Protein AF-A0A183K7N5-F1 (afdb_monomer)

pLDDT: mean 81.78, std 14.04, range [32.12, 93.94]

InterPro domains:
  IPR006555 ATP-dependent helicase, C-terminal [PF13307] (60-145)
  IPR006555 ATP-dependent helicase, C-terminal [SM00491] (77-156)
  IPR027417 P-loop containing nucleoside triphosphate hydrolase [G3DSA:3.40.50.300] (34-148)
  IPR045028 Helicase superfamily 1/2, DinG/Rad3-like [PTHR11472] (3-145)

Secondary structure (DSSP, 8-state):
-HHHHTT---S----PPP--SS---------B-TTS-B----GGGTT-HHHHHHHHHHHHHHHHHS-SEEEEEES-HHHHHHHHHHHHHTTHHHHHHHHSEEEE--S-HHHHHHHHHHHHHHHHTTS-EEEEEETTSTHHHH----SEEEE---SS--

Structure (mmCIF, N/CA/C/O backbone):
data_AF-A0A183K7N5-F1
#
_entry.id   AF-A0A183K7N5-F1
#
loop_
_atom_site.group_PDB
_atom_site.id
_atom_site.type_symbol
_atom_site.label_atom_id
_atom_site.label_alt_id
_atom_site.label_comp_id
_atom_site.label_asym_id
_atom_site.label_entity_id
_atom_site.label_seq_id
_atom_site.pdbx_PDB_ins_code
_atom_site.Cartn_x
_atom_site.Cartn_y
_atom_site.Cartn_z
_atom_site.occupancy
_atom_site.B_iso_or_equiv
_atom_site.auth_seq_id
_atom_site.auth_comp_id
_atom_site.auth_asym_id
_atom_site.auth_atom_id
_atom_site.pdbx_PDB_model_num
ATOM 1 N N . MET A 1 1 ? 19.562 -3.476 -21.169 1.00 63.50 1 MET A N 1
ATOM 2 C CA . MET A 1 1 ? 19.877 -2.136 -20.623 1.00 63.50 1 MET A CA 1
ATOM 3 C C . MET A 1 1 ? 21.234 -2.138 -19.922 1.00 63.50 1 MET A C 1
ATOM 5 O O . MET A 1 1 ? 22.082 -1.359 -20.325 1.00 63.50 1 MET A O 1
ATOM 9 N N . TYR A 1 2 ? 21.490 -3.070 -18.995 1.00 83.38 2 TYR A N 1
ATOM 10 C CA . TYR A 1 2 ? 22.771 -3.186 -18.273 1.00 83.38 2 TYR A CA 1
ATOM 11 C C . TYR A 1 2 ? 24.047 -3.250 -19.135 1.00 83.38 2 TYR A C 1
ATOM 13 O O . TYR A 1 2 ? 24.970 -2.505 -18.822 1.00 83.38 2 TYR A O 1
ATOM 21 N N . PRO A 1 3 ? 24.102 -4.010 -20.251 1.00 87.12 3 PRO A N 1
ATOM 22 C CA . PRO A 1 3 ? 25.307 -4.068 -21.090 1.00 87.12 3 PRO A CA 1
ATOM 23 C C . PRO A 1 3 ? 25.730 -2.715 -21.675 1.00 87.12 3 PRO A C 1
ATOM 25 O O . PRO A 1 3 ? 26.912 -2.434 -21.802 1.00 87.12 3 PRO A O 1
ATOM 28 N N . ARG A 1 4 ? 24.755 -1.848 -21.990 1.00 87.00 4 ARG A N 1
ATOM 29 C CA . ARG A 1 4 ? 25.015 -0.501 -22.524 1.00 87.00 4 ARG A CA 1
ATOM 30 C C . ARG A 1 4 ? 25.414 0.507 -21.447 1.00 87.00 4 ARG A C 1
ATOM 32 O O . ARG A 1 4 ? 26.075 1.480 -21.766 1.00 87.00 4 ARG A O 1
ATOM 39 N N . ILE A 1 5 ? 24.959 0.313 -20.208 1.00 91.00 5 ILE A N 1
ATOM 40 C CA . ILE A 1 5 ? 25.258 1.225 -19.091 1.00 91.00 5 ILE A CA 1
ATOM 41 C C . ILE A 1 5 ? 26.659 0.953 -18.541 1.00 91.00 5 ILE A C 1
ATOM 43 O O . ILE A 1 5 ? 27.378 1.884 -18.205 1.00 91.00 5 ILE A O 1
ATOM 47 N N . LEU A 1 6 ? 27.026 -0.322 -18.440 1.00 92.69 6 LEU A N 1
ATOM 48 C CA . LEU A 1 6 ? 28.284 -0.777 -17.847 1.00 92.69 6 LEU A CA 1
ATOM 49 C C . LEU A 1 6 ? 29.374 -1.052 -18.896 1.00 92.69 6 LEU A C 1
ATOM 51 O O . LEU A 1 6 ? 30.397 -1.632 -18.556 1.00 92.69 6 LEU A O 1
ATOM 55 N N . ASP A 1 7 ? 29.120 -0.673 -20.151 1.00 92.19 7 ASP A N 1
ATOM 56 C CA . ASP A 1 7 ? 30.039 -0.795 -21.289 1.00 92.19 7 ASP A CA 1
ATOM 57 C C . ASP A 1 7 ? 30.700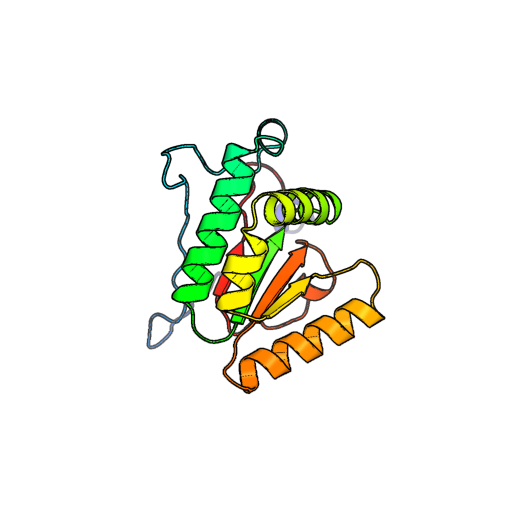 -2.180 -21.420 1.00 92.19 7 ASP A C 1
ATOM 59 O O . ASP A 1 7 ? 31.919 -2.326 -21.486 1.00 92.19 7 ASP A O 1
ATOM 63 N N . PHE A 1 8 ? 29.882 -3.238 -21.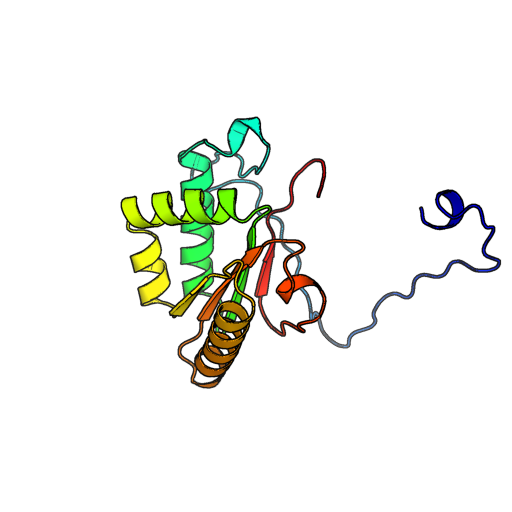420 1.00 93.31 8 PHE A N 1
ATOM 64 C CA . PHE A 1 8 ? 30.370 -4.605 -21.607 1.00 93.31 8 PHE A CA 1
ATOM 65 C C . PHE A 1 8 ? 29.477 -5.410 -22.549 1.00 93.31 8 PHE A C 1
ATOM 67 O O . PHE A 1 8 ? 28.272 -5.179 -22.665 1.00 93.31 8 PHE A O 1
ATOM 74 N N . HIS A 1 9 ? 30.068 -6.418 -23.191 1.00 90.12 9 HIS A N 1
ATOM 75 C CA . HIS A 1 9 ? 29.368 -7.328 -24.092 1.00 90.12 9 HIS A CA 1
ATOM 76 C C . HIS A 1 9 ? 29.188 -8.703 -23.432 1.00 90.12 9 HIS A C 1
ATOM 78 O O . HIS A 1 9 ? 30.146 -9.475 -23.366 1.00 90.12 9 HIS A O 1
ATOM 84 N N . PRO A 1 10 ? 27.988 -9.038 -22.917 1.00 90.25 10 PRO A N 1
ATOM 85 C CA . PRO A 1 10 ? 27.738 -10.364 -22.371 1.00 90.25 10 PRO A CA 1
ATOM 86 C C . PRO A 1 10 ? 27.779 -11.409 -23.485 1.00 90.25 10 PRO A C 1
ATOM 88 O O . PRO A 1 10 ? 27.195 -11.213 -24.548 1.00 90.25 10 PRO A O 1
ATOM 91 N N . VAL A 1 11 ? 28.403 -12.552 -23.201 1.00 91.62 11 VAL A N 1
ATOM 92 C CA . VAL A 1 11 ? 28.395 -13.708 -24.109 1.00 91.62 11 VAL A CA 1
ATOM 93 C C . VAL A 1 11 ? 26.986 -14.301 -24.204 1.00 91.62 11 VAL A C 1
ATOM 95 O O . VAL A 1 11 ? 26.500 -14.554 -25.299 1.00 91.62 11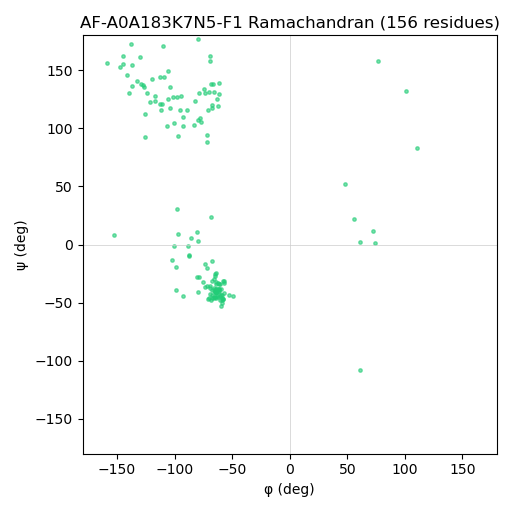 VAL A O 1
ATOM 98 N N . ASN A 1 12 ? 26.297 -14.436 -23.063 1.00 89.62 12 ASN A N 1
ATOM 99 C CA . ASN A 1 12 ? 24.922 -14.924 -22.982 1.00 89.62 12 ASN A CA 1
ATOM 100 C C . ASN A 1 12 ? 24.046 -13.936 -22.206 1.00 89.62 12 ASN A C 1
ATOM 102 O O . ASN A 1 12 ? 24.417 -13.462 -21.135 1.00 89.62 12 ASN A O 1
ATOM 106 N N . THR A 1 13 ? 22.849 -13.667 -22.721 1.00 88.81 13 THR A N 1
ATOM 107 C CA . THR A 1 13 ? 21.773 -12.983 -21.994 1.00 88.81 13 THR A CA 1
ATOM 108 C C . THR A 1 13 ? 20.549 -13.878 -22.060 1.00 88.81 13 THR A C 1
ATOM 110 O O . THR A 1 13 ? 20.008 -14.096 -23.141 1.00 88.81 13 THR A O 1
ATOM 113 N N . VAL A 1 14 ? 20.136 -14.428 -20.921 1.00 88.88 14 VAL A N 1
ATOM 114 C CA . VAL A 1 14 ? 19.048 -15.410 -20.853 1.00 88.88 14 VAL A CA 1
ATOM 115 C C . VAL A 1 14 ? 18.050 -14.963 -19.794 1.00 88.88 14 VAL A C 1
ATOM 117 O O . VAL A 1 14 ? 18.439 -14.494 -18.727 1.00 88.88 14 VAL A O 1
ATOM 120 N N . SER A 1 15 ? 16.763 -15.091 -20.098 1.00 86.88 15 SER A N 1
ATOM 121 C CA . SER A 1 15 ? 15.674 -14.919 -19.140 1.00 86.88 15 SER A CA 1
ATOM 122 C C . SER A 1 15 ? 14.956 -16.253 -19.018 1.00 86.88 15 SER A C 1
ATOM 124 O O . SER A 1 15 ? 14.592 -16.851 -20.030 1.00 86.88 15 SER A O 1
ATOM 126 N N . PHE A 1 16 ? 14.789 -16.732 -17.791 1.00 86.31 16 PHE A N 1
ATOM 127 C CA . PHE A 1 16 ? 14.066 -17.966 -17.523 1.00 86.31 16 PHE A CA 1
ATOM 128 C C . PHE A 1 16 ? 12.644 -17.626 -17.105 1.00 86.31 16 PHE A C 1
ATOM 130 O O . PHE A 1 16 ? 12.424 -16.834 -16.189 1.00 86.31 16 PHE A O 1
ATOM 137 N N . THR A 1 17 ? 11.669 -18.226 -17.780 1.00 81.81 17 THR A N 1
ATOM 138 C CA . THR A 1 17 ? 10.271 -18.097 -17.382 1.00 81.81 17 THR A CA 1
ATOM 139 C C . THR A 1 17 ? 10.028 -18.933 -16.133 1.00 81.81 17 THR A C 1
ATOM 141 O O . THR A 1 17 ? 10.382 -20.111 -16.071 1.00 81.81 17 THR A O 1
ATOM 144 N N . MET A 1 18 ? 9.412 -18.319 -15.128 1.00 77.81 18 MET A N 1
ATOM 145 C CA . MET A 1 18 ? 9.078 -19.006 -13.890 1.00 77.81 18 MET A CA 1
ATOM 146 C C . MET A 1 18 ? 7.995 -20.054 -14.172 1.00 77.81 18 MET A C 1
ATOM 148 O O . MET A 1 18 ? 6.900 -19.717 -14.617 1.00 77.81 18 MET A O 1
ATOM 152 N N . THR A 1 19 ? 8.311 -21.330 -13.946 1.00 79.56 19 THR A N 1
ATOM 153 C CA . THR A 1 19 ? 7.362 -22.434 -14.139 1.00 79.56 19 THR A CA 1
ATOM 154 C C . THR A 1 19 ? 6.814 -22.826 -12.776 1.00 79.56 19 THR A C 1
ATOM 156 O O . THR A 1 19 ? 7.514 -23.438 -11.974 1.00 79.56 19 THR A O 1
ATOM 159 N N . LEU A 1 20 ? 5.578 -22.429 -12.489 1.00 78.31 20 LEU A N 1
ATOM 160 C CA . LEU A 1 20 ? 4.891 -22.758 -11.2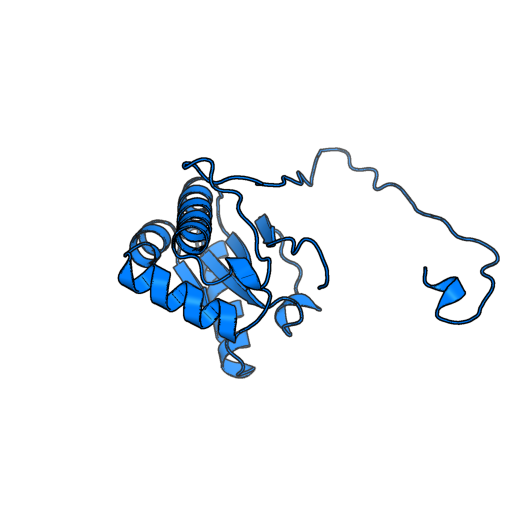43 1.00 78.31 20 LEU A CA 1
ATOM 161 C C . LEU A 1 20 ? 3.719 -23.685 -11.541 1.00 78.31 20 LEU A C 1
ATOM 163 O O . LEU A 1 20 ? 3.039 -23.537 -12.552 1.00 78.31 20 LEU A O 1
ATOM 167 N N . ALA A 1 21 ? 3.453 -24.623 -10.634 1.00 77.00 21 ALA A N 1
ATOM 168 C CA . ALA A 1 21 ? 2.333 -25.554 -10.770 1.00 77.00 21 ALA A CA 1
ATOM 169 C C . ALA A 1 21 ? 0.954 -24.867 -10.662 1.00 77.00 21 ALA A C 1
ATOM 171 O O . ALA A 1 21 ? -0.067 -25.477 -10.975 1.00 77.00 21 ALA A O 1
ATOM 172 N N . ARG A 1 22 ? 0.908 -23.618 -10.177 1.00 76.94 22 ARG A N 1
ATOM 173 C CA . ARG A 1 22 ? -0.300 -22.803 -9.988 1.00 76.94 22 ARG A CA 1
ATOM 174 C C . ARG A 1 22 ? 0.008 -21.331 -10.267 1.00 76.94 22 ARG A C 1
ATOM 176 O O . ARG A 1 22 ? 1.163 -20.913 -10.217 1.00 76.94 22 ARG A O 1
ATOM 183 N N . ASN A 1 23 ? -1.036 -20.538 -10.497 1.00 71.94 23 ASN A N 1
ATOM 184 C CA . ASN A 1 23 ? -0.922 -19.083 -10.579 1.00 71.94 23 ASN A CA 1
ATOM 185 C C . ASN A 1 23 ? -0.657 -18.510 -9.179 1.00 71.94 23 ASN A C 1
ATOM 187 O O . ASN A 1 23 ? -1.596 -18.279 -8.422 1.00 71.94 23 ASN A O 1
ATOM 191 N N . CYS A 1 24 ? 0.614 -18.305 -8.828 1.00 72.62 24 CYS A N 1
ATOM 192 C CA . CYS A 1 24 ? 0.997 -17.769 -7.515 1.00 72.62 24 CYS A CA 1
ATOM 193 C C . CYS A 1 24 ? 1.039 -16.233 -7.468 1.00 72.62 24 CYS A C 1
ATOM 195 O O . CYS A 1 24 ? 1.191 -15.668 -6.392 1.00 72.62 24 CYS A O 1
ATOM 197 N N . VAL A 1 25 ? 0.923 -15.554 -8.616 1.00 77.19 25 VAL A N 1
ATOM 198 C CA . VAL A 1 25 ? 0.959 -14.088 -8.708 1.00 77.19 25 VAL A CA 1
ATOM 199 C C . VAL A 1 25 ? -0.090 -13.619 -9.711 1.00 77.19 25 VAL A C 1
ATOM 201 O O . VAL A 1 25 ? -0.143 -14.123 -10.833 1.00 77.19 25 VAL A O 1
ATOM 204 N N . LEU A 1 26 ? -0.906 -12.639 -9.319 1.00 79.38 26 LEU A N 1
ATOM 205 C CA . LEU A 1 26 ? -1.908 -12.014 -10.181 1.00 79.38 26 LEU A CA 1
ATOM 206 C C . LEU A 1 26 ? -1.695 -10.493 -10.189 1.00 79.38 26 LEU A C 1
ATOM 208 O O . LEU A 1 26 ? -2.202 -9.796 -9.311 1.00 79.38 26 LEU A O 1
ATOM 212 N N . PRO A 1 27 ? -0.913 -9.960 -11.146 1.00 82.38 27 PRO A N 1
ATOM 213 C CA . PRO A 1 27 ? -0.726 -8.524 -11.264 1.00 82.38 27 PRO A CA 1
ATOM 214 C C . PRO A 1 27 ? -1.986 -7.874 -11.847 1.00 82.38 27 PRO A C 1
ATOM 216 O O . PRO A 1 27 ? -2.523 -8.326 -12.858 1.00 82.38 27 PRO A O 1
ATOM 219 N N . MET A 1 28 ? -2.431 -6.776 -11.240 1.00 83.69 28 MET A N 1
ATOM 220 C CA . MET A 1 28 ? -3.562 -5.979 -11.716 1.00 83.69 28 MET A CA 1
ATOM 221 C C . MET A 1 28 ? -3.191 -4.496 -11.711 1.00 83.69 28 MET A C 1
ATOM 223 O O . MET A 1 28 ? -2.519 -4.021 -10.799 1.00 83.69 28 MET A O 1
ATOM 227 N N . ILE A 1 29 ? -3.631 -3.761 -12.734 1.00 84.62 29 ILE A N 1
ATOM 228 C CA . ILE A 1 29 ? -3.438 -2.311 -12.833 1.00 84.62 29 ILE A CA 1
ATOM 229 C C . ILE A 1 29 ? -4.800 -1.635 -12.693 1.00 84.62 29 ILE A C 1
ATOM 231 O O . ILE A 1 29 ? -5.664 -1.799 -13.553 1.00 84.62 29 ILE A O 1
ATOM 235 N N . VAL A 1 30 ? -4.970 -0.846 -11.633 1.00 85.88 30 VAL A N 1
ATOM 236 C CA . VAL A 1 30 ? -6.158 -0.010 -11.421 1.00 85.88 30 VAL A CA 1
ATOM 237 C C . VAL A 1 30 ? -5.882 1.373 -12.005 1.00 85.88 30 VAL A C 1
ATOM 239 O O . VAL A 1 30 ? -5.036 2.106 -11.502 1.00 85.88 30 VAL A O 1
ATOM 242 N N . SER A 1 31 ? -6.548 1.710 -13.111 1.00 83.88 31 SER A N 1
ATOM 243 C CA . SER A 1 31 ? -6.295 2.949 -13.865 1.00 83.88 31 SER A CA 1
ATOM 244 C C . SER A 1 31 ? -7.278 4.081 -13.558 1.00 83.88 31 SER A C 1
ATOM 246 O O . SER A 1 31 ? -6.986 5.244 -13.843 1.00 83.88 31 SER A O 1
ATOM 248 N N . LYS A 1 32 ? -8.443 3.764 -12.988 1.00 86.75 32 LYS A N 1
ATOM 249 C CA . LYS A 1 32 ? -9.519 4.718 -12.701 1.00 86.75 32 LYS A CA 1
ATOM 250 C C . LYS A 1 32 ? -10.174 4.401 -11.364 1.00 86.75 32 LYS A C 1
ATOM 252 O O . LYS A 1 32 ? -10.303 3.230 -11.013 1.00 86.75 32 LYS A O 1
ATOM 257 N N . GLY A 1 33 ? -10.601 5.447 -10.664 1.00 84.56 33 GLY A N 1
ATOM 258 C CA . GLY A 1 33 ? -11.411 5.327 -9.456 1.00 84.56 33 GLY A CA 1
ATOM 259 C C . GLY A 1 33 ? -12.881 5.062 -9.779 1.00 84.56 33 GLY A C 1
ATOM 260 O O . GLY A 1 33 ? -13.293 5.086 -10.943 1.00 84.56 33 GLY A O 1
ATOM 261 N N . ASN A 1 34 ? -13.688 4.870 -8.735 1.00 84.94 34 ASN A N 1
ATOM 262 C CA . ASN A 1 34 ? -15.137 4.666 -8.872 1.00 84.94 34 ASN A CA 1
ATOM 263 C C . ASN A 1 34 ? -15.817 5.845 -9.588 1.00 84.94 34 ASN A C 1
ATOM 265 O O . ASN A 1 34 ? -16.740 5.646 -10.375 1.00 84.94 34 ASN A O 1
ATOM 269 N N . ASP A 1 35 ? -15.276 7.050 -9.410 1.00 86.62 35 ASP A N 1
ATOM 270 C CA . ASP A 1 35 ? -15.766 8.286 -10.026 1.00 86.62 35 ASP A CA 1
ATOM 271 C C . ASP A 1 35 ? -15.302 8.473 -11.485 1.00 86.62 35 ASP A C 1
ATOM 273 O O . ASP A 1 35 ? -15.403 9.565 -12.036 1.00 86.62 35 ASP A O 1
ATOM 277 N N . GLN A 1 36 ? -14.720 7.443 -12.115 1.00 85.94 36 GLN A N 1
ATOM 278 C CA . GLN A 1 36 ? -14.101 7.481 -13.454 1.00 85.94 36 GLN A CA 1
ATOM 279 C C . GLN A 1 36 ? -12.907 8.439 -13.608 1.00 85.94 36 GLN A C 1
ATOM 281 O O . GLN A 1 36 ? -12.313 8.513 -14.689 1.00 85.94 36 GLN A O 1
ATOM 286 N N . VAL A 1 37 ? -12.500 9.114 -12.531 1.00 87.00 37 VAL A N 1
ATOM 287 C CA . VAL A 1 37 ? -11.297 9.948 -12.485 1.00 87.00 37 VAL A CA 1
ATOM 288 C C . VAL A 1 37 ? -10.058 9.057 -12.659 1.00 87.00 37 VAL A C 1
ATOM 290 O O . VAL A 1 37 ? -9.949 8.023 -11.987 1.00 87.00 37 VAL A O 1
ATOM 293 N N . PRO A 1 38 ? -9.118 9.417 -13.555 1.00 84.75 38 PRO A N 1
ATOM 294 C CA . PRO A 1 38 ? -7.885 8.663 -13.731 1.00 84.75 38 PRO A CA 1
ATOM 295 C C . PRO A 1 38 ? -7.052 8.691 -12.446 1.00 84.75 38 PRO A C 1
ATOM 297 O O . PRO A 1 38 ? -6.711 9.756 -11.933 1.00 84.75 38 PRO A O 1
ATOM 300 N N . MET A 1 39 ? -6.693 7.514 -11.938 1.00 83.31 39 MET A N 1
ATOM 301 C CA . MET A 1 39 ? -5.826 7.393 -10.767 1.00 83.31 39 MET A CA 1
ATOM 302 C C . MET A 1 39 ? -4.377 7.497 -11.224 1.00 83.31 39 MET A C 1
ATOM 304 O O . MET A 1 39 ? -3.823 6.568 -11.808 1.00 83.31 39 MET A O 1
ATOM 308 N N . THR A 1 40 ? -3.772 8.661 -11.003 1.00 80.94 40 THR A N 1
ATOM 309 C CA . THR A 1 40 ? -2.419 8.957 -11.474 1.00 80.94 40 THR A CA 1
ATOM 310 C C . THR A 1 40 ? -1.606 9.658 -10.402 1.00 80.94 40 THR A C 1
ATOM 312 O O . THR A 1 40 ? -2.075 10.575 -9.744 1.00 80.94 40 THR A O 1
ATOM 315 N N . THR A 1 41 ? -0.354 9.246 -10.238 1.00 75.25 41 THR A N 1
ATOM 316 C CA . THR A 1 41 ? 0.631 9.923 -9.385 1.00 75.25 41 THR A CA 1
ATOM 317 C C . THR A 1 41 ? 1.543 10.844 -10.203 1.00 75.25 41 THR A C 1
ATOM 319 O O . THR A 1 41 ? 2.704 11.056 -9.850 1.00 75.25 41 THR A O 1
ATOM 322 N N . LYS A 1 42 ? 1.059 11.418 -11.312 1.00 77.94 42 LYS A N 1
ATOM 323 C CA . LYS A 1 42 ? 1.769 12.502 -12.018 1.00 77.94 42 LYS A CA 1
ATOM 324 C C . LYS A 1 42 ? 1.925 13.707 -11.097 1.00 77.94 42 LYS A C 1
ATOM 326 O O . LYS A 1 42 ? 0.985 14.037 -10.388 1.00 77.94 42 LYS A O 1
ATOM 331 N N . PHE A 1 43 ? 3.091 14.354 -11.117 1.00 73.19 43 PHE A N 1
ATOM 332 C CA . PHE A 1 43 ? 3.431 15.449 -10.196 1.00 73.19 43 PHE A CA 1
ATOM 333 C C . PHE A 1 43 ? 2.338 16.528 -10.111 1.00 73.19 43 PHE A C 1
ATOM 335 O O . PHE A 1 43 ? 1.928 16.894 -9.017 1.00 73.19 43 PHE A O 1
ATOM 342 N N . GLU A 1 44 ? 1.793 16.934 -11.258 1.00 75.81 44 GLU A N 1
ATOM 343 C CA . GLU A 1 44 ? 0.721 17.934 -11.371 1.00 75.81 44 GLU A CA 1
ATOM 344 C C . GLU A 1 44 ? -0.605 17.495 -10.729 1.00 75.81 44 GLU A C 1
ATOM 346 O O . GLU A 1 44 ? -1.348 18.318 -10.209 1.00 75.81 44 GLU A O 1
ATOM 351 N N . SER A 1 45 ? -0.904 16.195 -10.745 1.00 74.50 45 SER A N 1
ATOM 352 C CA . SER A 1 45 ? -2.173 15.630 -10.267 1.00 74.50 45 SER A CA 1
ATOM 353 C C . SER A 1 45 ? -2.075 15.024 -8.862 1.00 74.50 45 SER A C 1
ATOM 355 O O . SER A 1 45 ? -3.071 14.535 -8.340 1.00 74.50 45 SER A O 1
ATOM 357 N N . ARG A 1 46 ? -0.890 15.034 -8.232 1.00 74.94 46 ARG A N 1
ATOM 358 C CA . ARG A 1 46 ? -0.669 14.466 -6.885 1.00 74.94 46 ARG A CA 1
ATOM 359 C C . ARG A 1 46 ? -1.409 15.212 -5.787 1.00 74.94 46 ARG A C 1
ATOM 361 O O . ARG A 1 46 ? -1.736 14.608 -4.777 1.00 74.94 46 ARG A O 1
ATOM 368 N N . GLN A 1 47 ? -1.630 16.509 -5.970 1.00 77.94 47 GLN A N 1
ATOM 369 C CA . GLN A 1 47 ? -2.339 17.344 -5.001 1.00 77.94 47 GLN A CA 1
ATOM 370 C C . GLN A 1 47 ? -3.854 17.345 -5.228 1.00 77.94 47 GLN A C 1
ATOM 372 O O . GLN A 1 47 ? -4.585 17.979 -4.471 1.00 77.94 47 GLN A O 1
ATOM 377 N N . ASP A 1 48 ? -4.339 16.643 -6.257 1.00 85.56 48 ASP A N 1
ATOM 378 C CA . ASP A 1 48 ? -5.768 16.532 -6.498 1.00 85.56 48 ASP A CA 1
ATOM 379 C C . ASP A 1 48 ? -6.409 15.644 -5.423 1.00 85.56 48 ASP A C 1
ATOM 381 O O . ASP A 1 48 ? -6.154 14.438 -5.322 1.00 85.56 48 ASP A O 1
ATOM 385 N N . VAL A 1 49 ? -7.281 16.260 -4.627 1.00 86.44 49 VAL A N 1
ATOM 386 C CA . VAL A 1 49 ? -8.020 15.611 -3.542 1.00 86.44 49 VAL A CA 1
ATOM 387 C C . VAL A 1 49 ? -8.841 14.430 -4.065 1.00 86.44 49 VAL A C 1
ATOM 389 O O . VAL A 1 49 ? -8.958 13.416 -3.375 1.00 86.44 49 VAL A O 1
ATOM 392 N N . ALA A 1 50 ? -9.360 14.503 -5.297 1.00 87.56 50 ALA A N 1
ATOM 393 C CA . ALA A 1 50 ? -10.118 13.406 -5.895 1.00 87.56 50 ALA A CA 1
ATOM 394 C C . ALA A 1 50 ? -9.248 12.154 -6.089 1.00 87.56 50 ALA A C 1
ATOM 396 O O . ALA A 1 50 ? -9.689 11.033 -5.825 1.00 87.56 50 ALA A O 1
ATOM 397 N N . VAL A 1 51 ? -7.994 12.332 -6.507 1.00 87.12 51 VAL A N 1
ATOM 398 C CA . VAL A 1 51 ? -7.041 11.234 -6.708 1.00 87.12 51 VAL A CA 1
ATOM 399 C C . VAL A 1 51 ? -6.624 10.629 -5.367 1.00 87.12 51 VAL A C 1
ATOM 401 O O . VAL A 1 51 ? -6.664 9.406 -5.211 1.00 87.12 51 VAL A O 1
ATOM 404 N N . ILE A 1 52 ? -6.292 11.470 -4.382 1.00 88.94 52 ILE A N 1
ATOM 405 C CA . ILE A 1 52 ? -5.929 11.041 -3.022 1.00 88.94 52 ILE A CA 1
ATOM 406 C C . ILE A 1 52 ? -7.066 10.228 -2.393 1.00 88.94 52 ILE A C 1
ATOM 408 O O . ILE A 1 52 ? -6.838 9.133 -1.869 1.00 88.94 52 ILE A O 1
ATOM 412 N N . ARG A 1 53 ? -8.304 10.717 -2.502 1.00 90.12 53 ARG A N 1
ATOM 413 C CA . ARG A 1 53 ? -9.502 10.026 -2.013 1.00 90.12 53 ARG A CA 1
ATOM 414 C C . ARG A 1 53 ? -9.699 8.670 -2.690 1.00 90.12 53 ARG A C 1
ATOM 416 O O . ARG A 1 53 ? -9.965 7.682 -2.010 1.00 90.12 53 ARG A O 1
ATOM 423 N N . ASN A 1 54 ? -9.528 8.597 -4.011 1.00 90.44 54 ASN A N 1
ATOM 424 C CA . ASN A 1 54 ? -9.661 7.342 -4.755 1.00 90.44 54 ASN A CA 1
ATOM 425 C C . ASN A 1 54 ? -8.644 6.282 -4.304 1.00 90.44 54 ASN A C 1
ATOM 427 O O . ASN A 1 54 ? -9.007 5.112 -4.187 1.00 90.44 54 ASN A O 1
ATOM 431 N N . TYR A 1 55 ? -7.401 6.667 -3.989 1.00 89.81 55 TYR A N 1
ATOM 432 C CA . TYR A 1 55 ? -6.426 5.736 -3.403 1.00 89.81 55 TYR A CA 1
ATOM 433 C C . TYR A 1 55 ? -6.857 5.240 -2.020 1.00 89.81 55 TYR A C 1
ATOM 435 O O . TYR A 1 55 ? -6.730 4.050 -1.734 1.00 89.81 55 TYR A O 1
ATOM 443 N N . GLY A 1 56 ? -7.406 6.128 -1.191 1.00 90.94 56 GLY A N 1
ATOM 444 C CA . GLY A 1 56 ? -7.919 5.772 0.130 1.00 90.94 56 GLY A CA 1
ATOM 445 C C . GLY A 1 56 ? -9.079 4.779 0.056 1.00 90.94 56 GLY A C 1
ATOM 446 O O . GLY A 1 56 ? -9.072 3.763 0.748 1.00 90.94 56 GLY A O 1
ATOM 447 N N . HIS A 1 57 ? -10.040 5.013 -0.843 1.00 91.00 57 HIS A N 1
ATOM 448 C CA . HIS A 1 57 ? -11.149 4.085 -1.071 1.00 91.00 57 HIS A CA 1
ATOM 449 C C . HIS A 1 57 ? -10.691 2.740 -1.628 1.00 91.00 57 HIS A C 1
ATOM 451 O O . HIS A 1 57 ? -11.177 1.708 -1.168 1.00 91.00 57 HIS A O 1
ATOM 457 N N . LEU A 1 58 ? -9.740 2.731 -2.566 1.00 90.75 58 LEU A N 1
ATOM 458 C CA . LEU A 1 58 ? -9.155 1.491 -3.071 1.00 90.75 58 LEU A CA 1
ATOM 459 C C . LEU A 1 58 ? -8.534 0.678 -1.927 1.00 90.75 58 LEU A C 1
ATOM 461 O O . LEU A 1 58 ? -8.799 -0.515 -1.803 1.00 90.75 58 LEU A O 1
ATOM 465 N N . LEU A 1 59 ? -7.752 1.324 -1.060 1.00 91.62 59 LEU A N 1
ATOM 466 C CA . LEU A 1 59 ? -7.118 0.659 0.076 1.00 91.62 59 LEU A CA 1
ATOM 467 C C . LEU A 1 59 ? -8.143 0.153 1.103 1.00 91.62 59 LEU A C 1
ATOM 469 O O . LEU A 1 59 ? -7.996 -0.955 1.613 1.00 91.62 59 LEU A O 1
ATOM 473 N N . ALA A 1 60 ? -9.202 0.919 1.372 1.00 92.12 60 ALA A N 1
ATOM 474 C CA . ALA A 1 60 ? -10.291 0.509 2.259 1.00 92.12 60 ALA A CA 1
ATOM 475 C C . ALA A 1 60 ? -11.093 -0.684 1.707 1.00 92.12 60 ALA A C 1
ATOM 477 O O . ALA A 1 60 ? -11.486 -1.573 2.459 1.00 92.12 60 ALA A O 1
ATOM 478 N N . GLN A 1 61 ? -11.314 -0.743 0.392 1.00 91.19 61 GLN A N 1
ATOM 479 C CA . GLN A 1 61 ? -11.959 -1.891 -0.249 1.00 91.19 61 GLN A CA 1
ATOM 480 C C . GLN A 1 61 ? -11.055 -3.125 -0.227 1.00 91.19 61 GLN A C 1
ATOM 482 O O . GLN A 1 61 ? -11.510 -4.221 0.097 1.00 91.19 61 GLN A O 1
ATOM 487 N N . LEU A 1 62 ? -9.762 -2.952 -0.514 1.00 90.56 62 LEU A N 1
ATOM 488 C CA . LEU A 1 62 ? -8.793 -4.044 -0.446 1.00 90.56 62 LEU A CA 1
ATOM 489 C C . LEU A 1 62 ? -8.641 -4.580 0.978 1.00 90.56 62 LEU A C 1
ATOM 491 O O . LEU A 1 62 ? -8.564 -5.793 1.150 1.00 90.56 62 LEU A O 1
ATOM 495 N N . SER A 1 63 ? -8.669 -3.721 2.001 1.00 90.81 63 SER A N 1
ATOM 496 C CA . SER A 1 63 ? -8.577 -4.157 3.401 1.00 90.81 63 SER A CA 1
ATOM 497 C C . SER A 1 63 ? -9.759 -5.016 3.853 1.00 90.81 63 SER A C 1
ATOM 499 O O . SER A 1 63 ? -9.589 -5.824 4.761 1.00 90.81 63 SER A O 1
ATOM 501 N N . ALA A 1 64 ? -10.925 -4.897 3.211 1.00 90.62 64 ALA A N 1
ATOM 502 C CA . ALA A 1 64 ? -12.078 -5.755 3.478 1.00 90.62 64 ALA A CA 1
ATOM 503 C C . ALA A 1 64 ? -12.002 -7.124 2.773 1.00 90.62 64 ALA A C 1
ATOM 505 O O . ALA A 1 64 ? -12.589 -8.088 3.257 1.00 90.62 64 ALA A O 1
ATOM 506 N N . VAL A 1 65 ? -11.313 -7.216 1.630 1.00 90.50 65 VAL A N 1
ATOM 507 C CA . VAL A 1 65 ? -11.287 -8.429 0.786 1.00 90.50 65 VAL A CA 1
ATOM 508 C C . VAL A 1 65 ? -10.037 -9.275 1.023 1.00 90.50 65 VAL A C 1
ATOM 510 O O . VAL A 1 65 ? -10.105 -10.502 1.003 1.00 90.50 65 VAL A O 1
ATOM 513 N N . VAL A 1 66 ? -8.884 -8.635 1.216 1.00 88.25 66 VAL A N 1
ATOM 514 C CA . VAL A 1 66 ? -7.595 -9.318 1.344 1.00 88.25 66 VAL A CA 1
ATOM 515 C C . VAL A 1 66 ? -7.426 -9.824 2.782 1.00 88.25 66 VAL A C 1
ATOM 517 O O . VAL A 1 66 ? -7.485 -9.018 3.715 1.00 88.25 66 VAL A O 1
ATOM 520 N N . PRO A 1 67 ? -7.199 -11.128 3.007 1.00 85.75 67 PRO A N 1
ATOM 521 C CA . PRO A 1 67 ? -6.880 -11.649 4.334 1.00 85.75 67 PRO A CA 1
ATOM 522 C C . PRO A 1 67 ? -5.482 -11.201 4.785 1.00 85.75 67 PRO A C 1
ATOM 524 O O . PRO A 1 67 ? -4.642 -10.834 3.970 1.00 85.75 67 PRO A O 1
ATOM 527 N N . ASP A 1 68 ? -5.239 -11.206 6.094 1.00 86.56 68 ASP A N 1
ATOM 528 C CA . ASP A 1 68 ? -3.916 -10.965 6.684 1.00 86.56 68 ASP A CA 1
ATOM 529 C C . ASP A 1 68 ? -3.328 -9.581 6.353 1.00 86.56 68 ASP A C 1
ATOM 531 O O . ASP A 1 68 ? -3.815 -8.574 6.877 1.00 86.56 68 ASP A O 1
ATOM 535 N N . GLY A 1 69 ? -2.305 -9.512 5.502 1.00 88.75 69 GLY A N 1
ATOM 536 C CA . GLY A 1 69 ? -1.463 -8.337 5.297 1.00 88.75 69 GLY A CA 1
ATOM 537 C C . GLY A 1 69 ? -1.657 -7.623 3.958 1.00 88.75 69 GLY A C 1
ATOM 538 O O . GLY A 1 69 ? -1.836 -8.254 2.916 1.00 88.75 69 GLY A O 1
ATOM 539 N N . ILE A 1 70 ? -1.555 -6.294 3.970 1.00 90.75 70 ILE A N 1
ATOM 540 C CA . ILE A 1 70 ? -1.423 -5.450 2.774 1.00 90.75 70 ILE A CA 1
ATOM 541 C C . ILE A 1 70 ? -0.212 -4.540 2.960 1.00 90.75 70 ILE A C 1
ATOM 543 O O . ILE A 1 70 ? -0.051 -3.927 4.013 1.00 90.75 70 ILE A O 1
ATOM 547 N N . VAL A 1 71 ? 0.596 -4.382 1.916 1.00 89.81 71 VAL A N 1
ATOM 548 C CA . VAL A 1 71 ? 1.672 -3.382 1.892 1.00 89.81 71 VAL A CA 1
ATOM 549 C C . VAL A 1 71 ? 1.391 -2.385 0.777 1.00 89.81 71 VAL A C 1
ATOM 551 O O . VAL A 1 71 ? 1.214 -2.770 -0.381 1.00 89.81 71 VAL A O 1
ATOM 554 N N . ALA A 1 72 ? 1.323 -1.101 1.123 1.00 89.94 72 ALA A N 1
ATOM 555 C CA . ALA A 1 72 ? 1.068 -0.012 0.191 1.00 89.94 72 ALA A CA 1
ATOM 556 C C . ALA A 1 72 ? 2.310 0.870 0.060 1.00 89.94 72 ALA A C 1
ATOM 558 O O . ALA A 1 72 ? 2.772 1.448 1.044 1.00 89.94 72 ALA A O 1
ATOM 559 N N . PHE A 1 73 ? 2.826 0.995 -1.163 1.00 88.38 73 PHE A N 1
ATOM 560 C CA . PHE A 1 73 ? 4.042 1.754 -1.434 1.00 88.38 73 PHE A CA 1
ATOM 561 C C . PHE A 1 73 ? 3.757 3.141 -2.022 1.00 88.38 73 PHE A C 1
ATOM 563 O O . PHE A 1 73 ? 3.097 3.288 -3.062 1.00 88.38 73 PHE A O 1
ATOM 570 N N . PHE A 1 74 ? 4.332 4.153 -1.380 1.00 86.94 74 PHE A N 1
ATOM 571 C CA . PHE A 1 74 ? 4.269 5.559 -1.758 1.00 86.94 74 PHE A CA 1
ATOM 572 C C . PHE A 1 74 ? 5.602 6.026 -2.355 1.00 86.94 74 PHE A C 1
ATOM 574 O O . PHE A 1 74 ? 6.659 5.544 -1.965 1.00 86.94 74 PHE A O 1
ATOM 581 N N . PRO A 1 75 ? 5.596 6.993 -3.282 1.00 83.00 75 PRO A N 1
ATOM 582 C CA . PRO A 1 75 ? 6.819 7.468 -3.929 1.00 83.00 75 PRO A CA 1
ATOM 583 C C . PRO A 1 75 ? 7.738 8.317 -3.035 1.00 83.00 75 PRO A C 1
ATOM 585 O O . PRO A 1 75 ? 8.906 8.490 -3.365 1.00 83.00 75 PRO A O 1
ATOM 588 N N . SER A 1 76 ? 7.234 8.901 -1.944 1.00 84.75 76 SER A N 1
ATOM 589 C CA . SER A 1 76 ? 8.042 9.686 -1.002 1.00 84.75 76 SER A CA 1
ATOM 590 C C . SER A 1 76 ? 7.373 9.794 0.369 1.00 84.75 76 SER A C 1
ATOM 592 O O . SER A 1 76 ? 6.146 9.734 0.458 1.00 84.75 76 SER A O 1
ATOM 594 N N . TYR A 1 77 ? 8.169 10.026 1.422 1.00 86.62 77 TYR A N 1
ATOM 595 C CA . TYR A 1 77 ? 7.665 10.278 2.783 1.00 86.62 77 TYR A CA 1
ATOM 596 C C . TYR A 1 77 ? 6.736 11.492 2.836 1.00 86.62 77 TYR A C 1
ATOM 598 O O . TYR A 1 77 ? 5.651 11.417 3.394 1.00 86.62 77 TYR A O 1
ATOM 606 N N . HIS A 1 78 ? 7.103 12.581 2.156 1.00 87.12 78 HIS A N 1
ATOM 607 C CA . HIS A 1 78 ? 6.268 13.781 2.107 1.00 87.12 78 HIS A CA 1
ATOM 608 C C . HIS A 1 78 ? 4.893 13.517 1.468 1.00 87.12 78 HIS A C 1
ATOM 610 O O . HIS A 1 78 ? 3.867 14.030 1.918 1.00 87.12 78 HIS A O 1
ATOM 616 N N . TYR A 1 79 ? 4.849 12.688 0.419 1.00 87.19 79 TYR A N 1
ATOM 617 C CA . TYR A 1 79 ? 3.586 12.316 -0.213 1.00 87.19 79 TYR A CA 1
ATOM 618 C C . TYR A 1 79 ? 2.765 11.361 0.664 1.00 87.19 79 TYR A C 1
ATOM 620 O O . TYR A 1 79 ? 1.542 11.479 0.707 1.00 87.19 79 TYR A O 1
ATOM 628 N N . LEU A 1 80 ? 3.424 10.453 1.390 1.00 88.88 80 LEU A N 1
ATOM 629 C CA . LEU A 1 80 ? 2.775 9.599 2.383 1.00 88.88 80 LEU A CA 1
ATOM 630 C C . LEU A 1 80 ? 2.112 10.447 3.473 1.00 88.88 80 LEU A C 1
ATOM 632 O O . LEU A 1 80 ? 0.921 10.283 3.712 1.00 88.88 80 LEU A O 1
ATOM 636 N N . GLU A 1 81 ? 2.847 11.370 4.094 1.00 90.25 81 GLU A N 1
ATOM 637 C CA . GLU A 1 81 ? 2.350 12.212 5.191 1.00 90.25 81 GLU A CA 1
ATOM 638 C C . GLU A 1 81 ? 1.159 13.073 4.761 1.00 90.25 81 GLU A C 1
ATOM 640 O O . GLU A 1 81 ? 0.123 13.084 5.424 1.00 90.25 81 GLU A O 1
ATOM 645 N N . SER A 1 82 ? 1.271 13.749 3.614 1.00 90.00 82 SER A N 1
ATOM 646 C CA . SER A 1 82 ? 0.189 14.581 3.069 1.00 90.00 82 SER A CA 1
ATOM 647 C C . SER A 1 82 ? -1.053 13.767 2.691 1.00 90.00 82 SER A C 1
ATOM 649 O O . SER A 1 82 ? -2.177 14.170 2.995 1.00 90.00 82 SER A O 1
ATOM 651 N N . THR A 1 83 ? -0.866 12.592 2.083 1.00 90.62 83 THR A N 1
ATOM 652 C CA . THR A 1 83 ? -1.967 11.670 1.763 1.00 90.62 83 THR A CA 1
ATOM 653 C C . THR A 1 83 ? -2.633 11.151 3.036 1.00 90.62 83 THR A C 1
ATOM 655 O O . THR A 1 83 ? -3.860 11.152 3.135 1.00 90.62 83 THR A O 1
ATOM 658 N N . PHE A 1 84 ? -1.837 10.752 4.028 1.00 91.94 84 PHE A N 1
ATOM 659 C CA . PHE A 1 84 ? -2.324 10.246 5.306 1.00 91.94 84 PHE A CA 1
ATOM 660 C C . PHE A 1 84 ? -3.117 11.308 6.075 1.00 91.94 84 PHE A C 1
ATOM 662 O O . PHE A 1 84 ? -4.207 11.012 6.561 1.00 91.94 84 PHE A O 1
ATOM 669 N N . ALA A 1 85 ? -2.625 12.550 6.122 1.00 92.12 85 ALA A N 1
ATOM 670 C CA . ALA A 1 85 ? -3.336 13.671 6.732 1.00 92.12 85 ALA A CA 1
ATOM 671 C C . ALA A 1 85 ? -4.703 13.900 6.066 1.00 92.12 85 ALA A C 1
ATOM 673 O O . ALA A 1 85 ? -5.722 13.974 6.750 1.00 92.12 85 ALA A O 1
ATOM 674 N N . SER A 1 86 ? -4.756 13.895 4.730 1.00 92.00 86 SER A N 1
ATOM 675 C CA . SER A 1 86 ? -6.019 14.040 3.997 1.00 92.00 86 SER A CA 1
ATOM 676 C C . SER A 1 86 ? -6.983 12.872 4.241 1.00 92.00 86 SER A C 1
ATOM 678 O O . SER A 1 86 ? -8.191 13.071 4.373 1.00 92.00 86 SER A O 1
ATOM 680 N N . TRP A 1 87 ? -6.477 11.639 4.342 1.00 93.94 87 TRP A N 1
ATOM 681 C CA . TRP A 1 87 ? -7.299 10.474 4.684 1.00 93.94 87 TRP A CA 1
ATOM 682 C C . TRP A 1 87 ? -7.827 10.515 6.115 1.00 93.94 87 TRP A C 1
ATOM 684 O O . TRP A 1 87 ? -8.907 9.978 6.372 1.00 93.94 87 TRP A O 1
ATOM 694 N N . TYR A 1 88 ? -7.077 11.119 7.034 1.00 92.56 88 TYR A N 1
ATOM 695 C CA . TYR A 1 88 ? -7.505 11.317 8.411 1.00 92.56 88 TYR A CA 1
ATOM 696 C C . TYR A 1 88 ? -8.659 12.323 8.480 1.00 92.56 88 TYR A C 1
ATOM 698 O O . TYR A 1 88 ? -9.700 12.012 9.052 1.00 92.56 88 TYR A O 1
ATOM 706 N N . GLU A 1 89 ? -8.535 13.468 7.802 1.00 92.12 89 GLU A N 1
ATOM 707 C CA . GLU A 1 89 ? -9.600 14.482 7.710 1.00 92.12 89 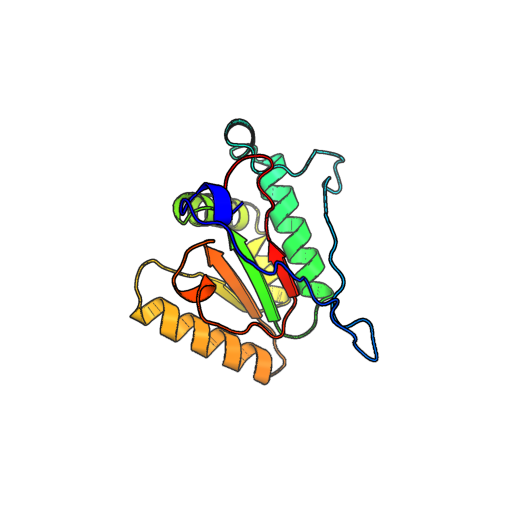GLU A CA 1
ATOM 708 C C . GLU A 1 89 ? -10.878 13.953 7.040 1.00 92.12 89 GLU A C 1
ATOM 710 O O . GLU A 1 89 ? -11.986 14.328 7.413 1.00 92.12 89 GLU A O 1
ATOM 715 N N . GLN A 1 90 ? -10.744 13.051 6.065 1.00 90.00 90 GLN A N 1
ATOM 716 C CA . GLN A 1 90 ? -11.875 12.432 5.363 1.00 90.00 90 GLN A CA 1
ATOM 717 C C . GLN A 1 90 ? -12.442 11.189 6.079 1.00 90.00 90 GLN A C 1
ATOM 719 O O . GLN A 1 90 ? -13.303 10.507 5.521 1.00 90.00 90 GLN A O 1
ATOM 724 N N . HIS A 1 91 ? -11.955 10.856 7.281 1.00 92.25 91 HIS A N 1
ATOM 725 C CA . HIS A 1 91 ? -12.325 9.656 8.049 1.00 92.25 91 HIS A CA 1
ATOM 726 C C . HIS A 1 91 ? -12.125 8.321 7.297 1.00 92.25 91 HIS A C 1
ATOM 728 O O . HIS A 1 91 ? -12.717 7.295 7.641 1.00 92.25 91 HIS A O 1
ATOM 734 N N . ILE A 1 92 ? -11.260 8.291 6.279 1.00 93.06 92 ILE A N 1
ATOM 735 C CA . ILE A 1 92 ? -10.927 7.072 5.523 1.00 93.06 92 ILE A CA 1
ATOM 736 C C . ILE A 1 92 ? -10.032 6.159 6.367 1.00 93.06 92 ILE A C 1
ATOM 738 O O . ILE A 1 92 ? -10.193 4.937 6.347 1.00 93.06 92 ILE A O 1
ATOM 742 N N . VAL A 1 93 ? -9.121 6.741 7.154 1.00 93.31 93 VAL A N 1
ATOM 743 C CA . VAL A 1 93 ? -8.242 5.983 8.061 1.00 93.31 93 VAL A CA 1
ATOM 744 C C . VAL A 1 93 ? -9.060 5.134 9.035 1.00 93.31 93 VAL A C 1
ATOM 746 O O . VAL A 1 93 ? -8.742 3.965 9.236 1.00 93.31 93 VAL A O 1
ATOM 749 N N . GLU A 1 94 ? -10.155 5.672 9.575 1.00 93.06 94 GLU A N 1
ATOM 750 C CA . GLU A 1 94 ? -11.047 4.929 10.470 1.00 93.06 94 GLU A CA 1
ATOM 751 C C . GLU A 1 94 ? -11.697 3.727 9.775 1.00 93.06 94 GLU A C 1
ATOM 753 O O . GLU A 1 94 ? -11.828 2.662 10.375 1.00 93.06 94 GLU A O 1
ATOM 758 N N . GLN A 1 95 ? -12.077 3.864 8.500 1.00 92.75 95 GLN A N 1
ATOM 759 C CA . GLN A 1 95 ? -12.631 2.753 7.720 1.00 92.75 95 GLN A CA 1
ATOM 760 C C . GLN A 1 95 ? -11.601 1.638 7.529 1.00 92.75 95 GLN A C 1
ATOM 762 O O . GLN A 1 95 ? -11.934 0.463 7.668 1.00 92.75 95 GLN A O 1
ATOM 767 N N . ILE A 1 96 ? -10.343 1.996 7.263 1.00 92.38 96 ILE A N 1
ATOM 768 C CA . ILE A 1 96 ? -9.252 1.025 7.136 1.00 92.38 96 ILE A CA 1
ATOM 769 C C . ILE A 1 96 ? -8.992 0.346 8.487 1.00 92.38 96 ILE A C 1
ATOM 771 O O . ILE A 1 96 ? -8.907 -0.880 8.539 1.00 92.38 96 ILE A O 1
ATOM 775 N N . GLN A 1 97 ? -8.940 1.119 9.576 1.00 92.81 97 GLN A N 1
ATOM 776 C CA . GLN A 1 97 ? -8.675 0.623 10.932 1.00 92.81 97 GLN A CA 1
ATOM 777 C C . GLN A 1 97 ? -9.759 -0.314 11.478 1.00 92.81 97 GLN A C 1
ATOM 779 O O . GLN A 1 97 ? -9.458 -1.186 12.297 1.00 92.81 97 GLN A O 1
ATOM 784 N N . ARG A 1 98 ? -11.010 -0.172 11.017 1.00 92.44 98 ARG A N 1
ATOM 785 C CA . ARG A 1 98 ? -12.090 -1.127 11.321 1.00 92.44 98 ARG A CA 1
ATOM 786 C C . ARG A 1 98 ? -11.799 -2.521 10.769 1.00 92.44 98 ARG A C 1
ATOM 788 O O . ARG A 1 98 ? -12.185 -3.499 11.401 1.00 92.44 98 ARG A O 1
ATOM 795 N N . ASN A 1 99 ? -11.110 -2.602 9.631 1.00 90.62 99 ASN A N 1
ATOM 796 C CA . ASN A 1 99 ? -10.808 -3.865 8.964 1.00 90.62 99 ASN A CA 1
ATOM 797 C C . ASN A 1 99 ? -9.450 -4.434 9.395 1.00 90.62 99 ASN A C 1
ATOM 799 O O . ASN A 1 99 ? -9.342 -5.632 9.640 1.00 90.62 99 ASN A O 1
ATOM 803 N N . LYS A 1 100 ? -8.406 -3.597 9.468 1.00 92.56 100 LYS A N 1
ATOM 804 C CA . LYS A 1 100 ? -7.013 -4.014 9.705 1.00 92.56 100 LYS A CA 1
ATOM 805 C C . LYS A 1 100 ? -6.236 -2.968 10.496 1.00 92.56 100 LYS A C 1
ATOM 807 O O . LYS A 1 100 ? -6.510 -1.778 10.394 1.00 92.56 100 LYS A O 1
ATOM 812 N N . LEU A 1 101 ? -5.221 -3.395 11.247 1.00 93.06 101 LEU A N 1
ATOM 813 C CA . LEU A 1 101 ? -4.318 -2.456 11.923 1.00 93.06 101 LEU A CA 1
ATOM 814 C C . LEU A 1 101 ? -3.465 -1.698 10.904 1.00 93.06 101 LEU A C 1
ATOM 816 O O . LEU A 1 101 ? -2.976 -2.296 9.954 1.00 93.06 101 LEU A O 1
ATOM 820 N N . LEU A 1 102 ? -3.280 -0.396 11.104 1.00 93.62 102 LEU A N 1
ATOM 821 C CA . LEU A 1 102 ? -2.516 0.451 10.193 1.00 93.62 102 LEU A CA 1
ATOM 822 C C . LEU A 1 102 ? -1.162 0.797 10.814 1.00 93.62 102 LEU A C 1
ATOM 824 O O . LEU A 1 102 ? -1.111 1.337 11.917 1.00 93.62 102 LEU A O 1
ATOM 828 N N . PHE A 1 103 ? -0.089 0.509 10.088 1.00 92.94 103 PHE A N 1
ATOM 829 C CA . PHE A 1 103 ? 1.286 0.841 10.440 1.00 92.94 103 PHE A CA 1
ATOM 830 C C . PHE A 1 103 ? 1.877 1.741 9.359 1.00 92.94 103 PHE A C 1
ATOM 832 O O . PHE A 1 103 ? 1.597 1.565 8.172 1.00 92.94 103 PHE A O 1
ATOM 839 N N . VAL A 1 104 ? 2.686 2.710 9.772 1.00 91.12 104 VAL A N 1
ATOM 840 C CA . VAL A 1 104 ? 3.297 3.696 8.881 1.00 91.12 104 VAL A CA 1
ATOM 841 C C . VAL A 1 104 ? 4.808 3.643 9.058 1.00 91.12 104 VAL A C 1
ATOM 843 O O . VAL A 1 104 ? 5.289 3.664 10.188 1.00 91.12 104 VAL A O 1
ATOM 846 N N . GLU A 1 105 ? 5.542 3.553 7.952 1.00 87.38 105 GLU A N 1
ATOM 847 C CA . GLU A 1 105 ? 7.001 3.668 7.940 1.00 87.38 105 GLU A CA 1
ATOM 848 C C . GLU A 1 105 ? 7.419 5.111 8.244 1.00 87.38 105 GLU A C 1
ATOM 850 O O . GLU A 1 105 ? 6.922 6.057 7.626 1.00 87.38 105 GLU A O 1
ATOM 855 N N . THR A 1 106 ? 8.354 5.272 9.179 1.00 87.00 106 THR A N 1
ATOM 856 C CA . THR A 1 106 ? 8.965 6.560 9.519 1.00 87.00 106 THR A CA 1
ATOM 857 C C . THR A 1 106 ? 10.421 6.590 9.055 1.00 87.00 106 THR A C 1
ATOM 859 O O . THR A 1 106 ? 10.978 5.593 8.603 1.00 87.00 106 THR A O 1
ATOM 862 N N . GLN A 1 107 ? 11.064 7.758 9.118 1.00 83.88 107 GLN A N 1
ATOM 863 C CA . GLN A 1 107 ? 12.485 7.873 8.764 1.00 83.88 107 GLN A CA 1
ATOM 864 C C . GLN A 1 107 ? 13.412 7.270 9.832 1.00 83.88 107 GLN A C 1
ATOM 866 O O . GLN A 1 107 ? 14.586 7.019 9.548 1.00 83.88 107 GLN A O 1
ATOM 871 N N . ASP A 1 108 ? 12.902 7.048 11.048 1.00 87.38 108 ASP A N 1
ATOM 872 C CA . ASP A 1 108 ? 13.657 6.420 12.123 1.00 87.38 108 ASP A CA 1
ATOM 873 C C . ASP A 1 108 ? 13.703 4.896 11.927 1.00 87.38 108 ASP A C 1
ATOM 875 O O . ASP A 1 108 ? 12.698 4.217 11.694 1.00 87.38 108 ASP A O 1
ATOM 879 N N . ALA A 1 109 ? 14.913 4.355 12.016 1.00 80.88 109 ALA A N 1
ATOM 880 C CA . ALA A 1 109 ? 15.192 2.946 11.809 1.00 80.88 109 ALA A CA 1
ATOM 881 C C . ALA A 1 109 ? 14.625 2.067 12.930 1.00 80.88 109 ALA A C 1
ATOM 883 O O . ALA A 1 109 ? 14.153 0.960 12.658 1.00 80.88 109 ALA A O 1
ATOM 884 N N . GLU A 1 110 ? 14.674 2.547 14.172 1.00 86.69 110 GLU A N 1
ATOM 885 C CA . GLU A 1 110 ? 14.189 1.797 15.333 1.00 86.69 110 GLU A CA 1
ATOM 886 C C . GLU A 1 110 ? 12.659 1.711 15.310 1.00 86.69 110 GLU A C 1
ATOM 888 O O . GLU A 1 110 ? 12.090 0.621 15.410 1.00 86.69 110 GLU A O 1
ATOM 893 N N . GLU A 1 111 ? 11.982 2.838 15.063 1.00 87.62 111 GLU A N 1
ATOM 894 C CA . GLU A 1 111 ? 10.524 2.879 14.904 1.00 87.62 111 GLU A CA 1
ATOM 895 C C . GLU A 1 111 ? 10.047 2.010 13.741 1.00 87.62 111 GLU A C 1
ATOM 897 O O . GLU A 1 111 ? 9.090 1.249 13.888 1.00 87.62 111 GLU A O 1
ATOM 902 N N . THR A 1 112 ? 10.739 2.064 12.601 1.00 85.88 112 THR A N 1
ATOM 903 C CA . THR A 1 112 ? 10.404 1.236 11.438 1.00 85.88 112 THR A CA 1
ATOM 904 C C . THR A 1 112 ? 10.540 -0.252 11.750 1.00 85.88 112 THR A C 1
ATOM 906 O O . THR A 1 112 ? 9.677 -1.048 11.376 1.00 85.88 112 THR A O 1
ATOM 909 N N . SER A 1 113 ? 11.586 -0.641 12.483 1.00 85.94 113 SER A N 1
ATOM 910 C CA . SER A 1 113 ? 11.795 -2.033 12.897 1.00 85.94 113 SER A CA 1
ATOM 911 C C . SER A 1 113 ? 10.696 -2.506 13.852 1.00 85.94 113 SER A C 1
ATOM 913 O O . SER A 1 113 ? 10.175 -3.616 13.707 1.00 85.94 113 SER A O 1
ATOM 915 N N . LEU A 1 114 ? 10.282 -1.646 14.787 1.00 89.75 114 LEU A N 1
ATOM 916 C CA . LEU A 1 114 ? 9.168 -1.911 15.693 1.00 89.75 114 LEU A CA 1
ATOM 917 C C . LEU A 1 114 ? 7.838 -2.040 14.934 1.00 89.75 114 LEU A C 1
ATOM 919 O O . LEU A 1 114 ? 7.081 -2.983 15.178 1.00 89.75 114 LEU A O 1
ATOM 923 N N . ALA A 1 115 ? 7.561 -1.125 14.003 1.00 89.06 115 ALA A N 1
ATOM 924 C CA . ALA A 1 115 ? 6.355 -1.127 13.180 1.00 89.06 115 ALA A CA 1
ATOM 925 C C . ALA A 1 115 ? 6.268 -2.391 12.317 1.00 89.06 115 ALA A C 1
ATOM 927 O O . ALA A 1 115 ? 5.206 -3.007 12.229 1.00 89.06 115 ALA A O 1
ATOM 928 N N . LEU A 1 116 ? 7.392 -2.832 11.749 1.00 87.25 116 LEU A N 1
ATOM 929 C CA . LEU A 1 116 ? 7.466 -4.064 10.972 1.00 87.25 116 LEU A CA 1
ATOM 930 C C . LEU A 1 116 ? 7.215 -5.306 11.838 1.00 87.25 116 LEU A C 1
ATOM 932 O O . LEU A 1 116 ? 6.415 -6.170 11.476 1.00 87.25 116 LEU A O 1
ATOM 936 N N . ALA A 1 117 ? 7.846 -5.388 13.010 1.00 88.94 117 ALA A N 1
ATOM 937 C CA . ALA A 1 117 ? 7.619 -6.487 13.945 1.00 88.94 117 ALA A CA 1
ATOM 938 C C . ALA A 1 117 ? 6.152 -6.543 14.414 1.00 88.94 117 ALA A C 1
ATOM 940 O O . ALA A 1 117 ? 5.564 -7.622 14.527 1.00 88.94 117 ALA A O 1
ATOM 941 N N . ALA A 1 118 ? 5.537 -5.381 14.651 1.00 90.62 118 ALA A N 1
ATOM 942 C CA . ALA A 1 118 ? 4.126 -5.274 15.001 1.00 90.62 118 ALA A CA 1
ATOM 943 C C . ALA A 1 118 ? 3.202 -5.672 13.837 1.00 90.62 118 ALA A C 1
ATOM 945 O O . ALA A 1 118 ? 2.213 -6.370 14.066 1.00 90.62 118 ALA A O 1
ATOM 946 N N . TYR A 1 119 ? 3.548 -5.296 12.602 1.00 90.62 119 TYR A N 1
ATOM 947 C CA . TYR A 1 119 ? 2.850 -5.714 11.386 1.00 90.62 119 TYR A CA 1
ATOM 948 C C . TYR A 1 119 ? 2.839 -7.242 11.243 1.00 90.62 119 TYR A C 1
ATOM 950 O O . TYR A 1 119 ? 1.766 -7.829 11.102 1.00 90.62 119 TYR A O 1
ATOM 958 N N . HIS A 1 120 ? 3.995 -7.903 11.371 1.00 88.50 120 HIS A N 1
ATOM 959 C CA . HIS A 1 120 ? 4.077 -9.367 11.306 1.00 88.50 120 HIS A CA 1
ATOM 960 C C . HIS A 1 120 ? 3.216 -10.036 12.378 1.00 88.50 120 HIS A C 1
ATOM 962 O O . HIS A 1 120 ? 2.387 -10.889 12.062 1.00 88.50 120 HIS A O 1
ATOM 968 N N . ARG A 1 121 ? 3.321 -9.575 13.628 1.00 90.19 121 ARG A N 1
ATOM 969 C CA . ARG A 1 121 ? 2.516 -10.099 14.738 1.00 90.19 121 ARG A CA 1
ATOM 970 C C . ARG A 1 121 ? 1.012 -9.925 14.499 1.00 90.19 121 ARG A C 1
ATOM 972 O O . ARG A 1 121 ? 0.219 -10.788 14.862 1.00 90.19 121 ARG A O 1
ATOM 979 N N . ALA A 1 122 ? 0.596 -8.806 13.911 1.00 89.81 122 ALA A N 1
ATOM 980 C CA . ALA A 1 122 ? -0.806 -8.544 13.599 1.00 89.81 122 ALA A CA 1
ATOM 981 C C . ALA A 1 122 ? -1.347 -9.455 12.483 1.00 89.81 122 ALA A C 1
ATOM 983 O O . ALA A 1 122 ? -2.506 -9.875 12.555 1.00 89.81 122 ALA A O 1
ATOM 984 N N . CYS A 1 123 ? -0.515 -9.783 11.492 1.00 87.69 123 CYS A N 1
ATOM 985 C CA . CYS A 1 123 ? -0.838 -10.762 10.455 1.00 87.69 123 CYS A CA 1
ATOM 986 C C . CYS A 1 123 ? -0.943 -12.181 11.034 1.00 87.69 123 CYS A C 1
ATOM 988 O O . CYS A 1 123 ? -1.933 -12.859 10.785 1.00 87.69 123 CYS A O 1
ATOM 990 N N . GLU A 1 124 ? 0.009 -12.603 11.870 1.00 87.00 124 GLU A N 1
ATOM 991 C CA . GLU A 1 124 ? 0.013 -13.936 12.499 1.00 87.00 124 GLU A CA 1
ATOM 992 C C . GLU A 1 124 ? -1.171 -14.154 13.451 1.00 87.00 124 GLU A C 1
ATOM 994 O O . GLU A 1 124 ? -1.720 -15.250 13.534 1.00 87.00 124 GLU A O 1
ATOM 999 N N . ASN A 1 125 ? -1.613 -13.096 14.134 1.00 87.00 125 ASN A N 1
ATOM 1000 C CA . ASN A 1 125 ? -2.750 -13.150 15.053 1.00 87.00 125 ASN A CA 1
ATOM 1001 C C . ASN A 1 125 ? -4.122 -13.109 14.347 1.00 87.00 125 ASN A C 1
ATOM 1003 O O . ASN A 1 125 ? -5.149 -13.032 15.022 1.00 87.00 125 ASN A O 1
ATOM 1007 N N . GLY A 1 126 ? -4.167 -13.099 13.009 1.00 81.50 126 GLY A N 1
ATOM 1008 C CA . GLY A 1 126 ? -5.403 -13.162 12.218 1.00 81.50 126 GLY A CA 1
ATOM 1009 C C . GLY A 1 126 ? -6.241 -11.877 12.190 1.00 81.50 126 GLY A C 1
ATOM 1010 O O . GLY A 1 126 ? -7.289 -11.841 11.549 1.00 81.50 126 GLY A O 1
ATOM 1011 N N . ARG A 1 127 ? -5.796 -10.799 12.851 1.00 83.94 127 ARG A N 1
ATOM 1012 C CA . ARG A 1 127 ? -6.439 -9.475 12.755 1.00 83.94 127 ARG A CA 1
ATOM 1013 C C . ARG A 1 127 ? -6.118 -8.794 11.427 1.00 83.94 127 ARG A C 1
ATOM 1015 O O . ARG A 1 127 ? -6.934 -8.043 10.900 1.00 83.94 127 ARG A O 1
ATOM 1022 N N . GLY A 1 128 ? -4.928 -9.066 10.899 1.00 87.94 128 GLY A N 1
ATOM 1023 C CA . GLY A 1 128 ? -4.436 -8.469 9.675 1.00 87.94 128 GLY A CA 1
ATOM 1024 C C . GLY A 1 128 ? -3.954 -7.031 9.847 1.00 87.94 128 GLY A C 1
ATOM 1025 O O . GLY A 1 128 ? -4.325 -6.314 10.785 1.00 87.94 128 GLY A O 1
ATOM 1026 N N . ALA A 1 129 ? -3.095 -6.611 8.927 1.00 92.00 129 ALA A N 1
ATOM 1027 C CA . ALA A 1 129 ? -2.419 -5.329 9.001 1.00 92.00 129 ALA A CA 1
ATOM 1028 C C . ALA A 1 129 ? -2.207 -4.700 7.624 1.00 92.00 129 ALA A C 1
ATOM 1030 O O . ALA A 1 129 ? -2.154 -5.378 6.602 1.00 92.00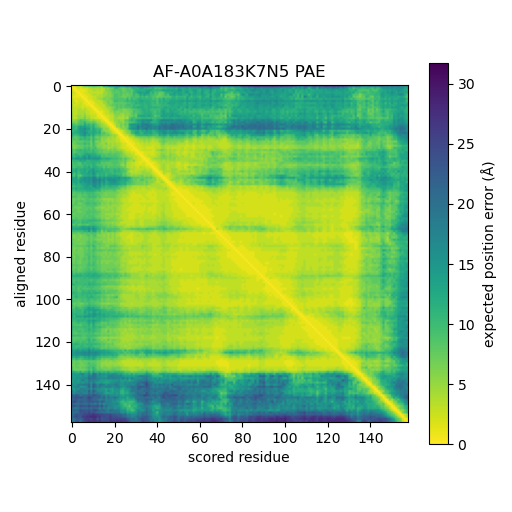 129 ALA A O 1
ATOM 1031 N N . VAL A 1 130 ? -2.082 -3.381 7.611 1.00 92.69 130 VAL A N 1
ATOM 1032 C CA . VAL A 1 130 ? -1.727 -2.573 6.453 1.00 92.69 130 VAL A CA 1
ATOM 1033 C C . VAL A 1 130 ? -0.458 -1.812 6.804 1.00 92.69 130 VAL A C 1
ATOM 1035 O O . VAL A 1 130 ? -0.449 -1.068 7.781 1.00 92.69 130 VAL A O 1
ATOM 1038 N N . LEU A 1 131 ? 0.598 -1.986 6.016 1.00 91.94 131 LEU A N 1
ATOM 1039 C CA . LEU A 1 131 ? 1.840 -1.229 6.138 1.00 91.94 131 LEU A CA 1
ATOM 1040 C C . LEU A 1 131 ? 1.909 -0.184 5.022 1.00 91.94 131 LEU A C 1
ATOM 1042 O O . LEU A 1 131 ? 1.940 -0.537 3.843 1.00 91.94 131 LEU A O 1
ATOM 1046 N N . LEU A 1 132 ? 1.931 1.097 5.387 1.00 91.81 132 LEU A N 1
ATOM 1047 C CA . LEU A 1 132 ? 2.217 2.195 4.464 1.00 91.81 132 LEU A CA 1
ATOM 1048 C C . LEU A 1 132 ? 3.730 2.429 4.456 1.00 91.81 132 LEU A C 1
ATOM 1050 O O . LEU A 1 132 ? 4.300 2.787 5.483 1.00 91.81 132 LEU A O 1
ATOM 1054 N N . SER A 1 133 ? 4.366 2.208 3.311 1.00 88.62 133 SER A N 1
ATOM 1055 C CA . SER A 1 133 ? 5.822 2.217 3.142 1.00 88.62 133 SER A CA 1
ATOM 1056 C C . SER A 1 133 ? 6.227 3.092 1.956 1.00 88.62 133 SER A C 1
ATOM 1058 O O . SER A 1 133 ? 5.403 3.406 1.093 1.00 88.62 133 SER A O 1
ATOM 1060 N N . VAL A 1 134 ? 7.487 3.514 1.891 1.00 85.62 134 VAL A N 1
ATOM 1061 C CA . VAL A 1 134 ? 8.007 4.342 0.792 1.00 85.62 134 VAL A CA 1
ATOM 1062 C C . VAL A 1 134 ? 8.868 3.502 -0.157 1.00 85.62 134 VAL A C 1
ATOM 1064 O O . VAL A 1 134 ? 9.707 2.708 0.263 1.00 85.62 134 VAL A O 1
ATOM 1067 N N . VAL A 1 135 ? 8.681 3.677 -1.469 1.00 73.50 135 VAL A N 1
ATOM 1068 C CA . VAL A 1 135 ? 9.530 3.065 -2.504 1.00 73.50 135 VAL A CA 1
ATOM 1069 C C . VAL A 1 135 ? 10.961 3.586 -2.330 1.00 73.50 135 VAL A C 1
ATOM 1071 O O . VAL A 1 135 ? 11.163 4.796 -2.274 1.00 73.50 135 VAL A O 1
ATOM 1074 N N . ARG A 1 136 ? 11.955 2.687 -2.275 1.00 67.19 136 ARG A N 1
ATOM 1075 C CA . ARG A 1 136 ? 13.360 2.965 -1.890 1.00 67.19 136 ARG A CA 1
ATOM 1076 C C . ARG A 1 136 ? 13.581 3.247 -0.398 1.00 67.19 136 ARG A C 1
ATOM 1078 O O . ARG A 1 136 ? 14.661 3.690 -0.017 1.00 67.19 136 ARG A O 1
ATOM 1085 N N . GLY A 1 137 ? 12.588 2.997 0.454 1.00 59.69 137 GLY A N 1
ATOM 1086 C CA . GLY A 1 137 ? 12.800 2.867 1.896 1.00 59.69 137 GLY A CA 1
ATOM 1087 C C . GLY A 1 137 ? 13.586 1.593 2.222 1.00 59.69 137 GLY A C 1
ATOM 1088 O O . GLY A 1 137 ? 13.641 0.664 1.410 1.00 59.69 137 GLY A O 1
ATOM 1089 N N . ARG A 1 138 ? 14.168 1.506 3.425 1.00 60.84 138 ARG A N 1
ATOM 1090 C CA . ARG A 1 138 ? 14.922 0.310 3.870 1.00 60.84 138 ARG A CA 1
ATOM 1091 C C . ARG A 1 138 ? 14.076 -0.963 3.813 1.00 60.84 138 ARG A C 1
ATOM 1093 O O . ARG A 1 138 ? 14.583 -2.044 3.531 1.00 60.84 138 ARG A O 1
ATOM 1100 N N . VAL A 1 139 ? 12.774 -0.808 4.038 1.00 59.34 139 VAL A N 1
ATOM 1101 C CA . VAL A 1 139 ? 11.761 -1.867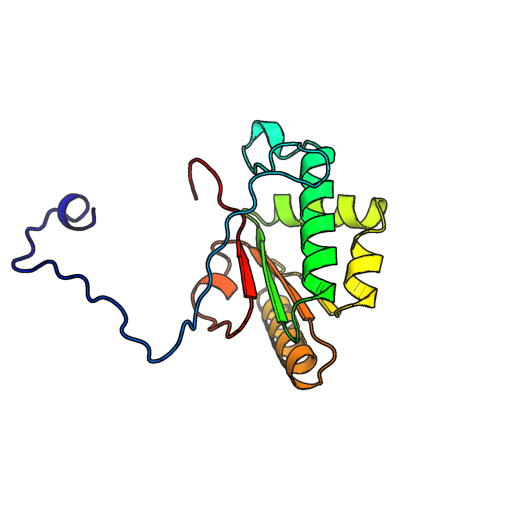 4.001 1.00 59.34 139 VAL A CA 1
ATOM 1102 C C . VAL A 1 139 ? 11.601 -2.461 2.591 1.00 59.34 139 VAL A C 1
ATOM 1104 O O . VAL A 1 139 ? 11.248 -3.628 2.450 1.00 59.34 139 VAL A O 1
ATOM 1107 N N . SER A 1 140 ? 11.921 -1.698 1.540 1.00 58.75 140 SER A N 1
ATOM 1108 C CA . SER A 1 140 ? 11.744 -2.105 0.138 1.00 58.75 140 SER A CA 1
ATOM 1109 C C . SER A 1 140 ? 12.924 -2.875 -0.476 1.00 58.75 140 SER A C 1
ATOM 1111 O O . SER A 1 140 ? 12.776 -3.418 -1.569 1.00 58.75 140 SER A O 1
ATOM 1113 N N . GLU A 1 141 ? 14.076 -2.950 0.203 1.00 60.28 141 GLU A N 1
ATOM 1114 C CA . GLU A 1 141 ? 15.303 -3.552 -0.350 1.00 60.28 141 GLU A CA 1
ATOM 1115 C C . GLU A 1 141 ? 15.614 -4.971 0.159 1.00 60.28 141 GLU A C 1
ATOM 1117 O O . GLU A 1 141 ? 16.444 -5.651 -0.442 1.00 60.28 141 GLU A O 1
ATOM 1122 N N . GLY A 1 142 ? 14.960 -5.456 1.222 1.00 52.81 142 GLY A N 1
ATOM 1123 C CA . GLY A 1 142 ? 15.377 -6.721 1.851 1.00 52.81 142 GLY A CA 1
ATOM 1124 C C . GLY A 1 142 ? 14.308 -7.522 2.585 1.00 52.81 142 GLY A C 1
ATOM 1125 O O . GLY A 1 142 ? 14.659 -8.489 3.258 1.00 52.81 142 GLY A O 1
ATOM 1126 N N . ILE A 1 143 ? 13.033 -7.144 2.488 1.00 60.25 143 ILE A N 1
ATOM 1127 C CA . ILE A 1 143 ? 11.956 -7.804 3.234 1.00 60.25 143 ILE A CA 1
ATOM 1128 C C . ILE A 1 143 ? 11.060 -8.565 2.261 1.00 60.25 143 ILE A C 1
ATOM 1130 O O . ILE A 1 143 ? 10.505 -7.990 1.325 1.00 60.25 143 ILE A O 1
ATOM 1134 N N . ASP A 1 144 ? 10.955 -9.876 2.475 1.00 58.59 144 ASP A N 1
ATOM 1135 C CA . ASP A 1 144 ? 10.083 -10.750 1.696 1.00 58.59 144 ASP A CA 1
ATOM 1136 C C . ASP A 1 144 ? 8.645 -10.616 2.208 1.00 58.59 144 ASP A C 1
ATOM 1138 O O . ASP A 1 144 ? 8.298 -11.056 3.309 1.00 58.59 144 ASP A O 1
ATOM 1142 N N . PHE A 1 145 ? 7.805 -9.950 1.421 1.00 57.16 145 PHE A N 1
ATOM 1143 C CA . PHE A 1 145 ? 6.389 -9.813 1.718 1.00 57.16 145 PHE A CA 1
ATOM 1144 C C . PHE A 1 145 ? 5.630 -10.940 1.022 1.00 57.16 145 PHE A C 1
ATOM 1146 O O . PHE A 1 145 ? 5.320 -10.848 -0.163 1.00 57.16 145 PHE A O 1
ATOM 1153 N N . GLY A 1 146 ? 5.239 -11.972 1.771 1.00 46.84 146 GLY A N 1
ATOM 1154 C CA . GLY A 1 146 ? 4.342 -13.034 1.293 1.00 46.84 146 GLY A CA 1
ATOM 1155 C C . GLY A 1 146 ? 2.890 -12.587 1.038 1.00 46.84 146 GLY A C 1
ATOM 1156 O O . GLY A 1 146 ? 1.982 -13.410 1.128 1.00 46.84 146 GLY A O 1
ATOM 1157 N N . PHE A 1 147 ? 2.643 -11.296 0.781 1.00 52.31 147 PHE A N 1
ATOM 1158 C CA . PHE A 1 147 ? 1.325 -10.653 0.855 1.00 52.31 147 PHE A CA 1
ATOM 1159 C C . PHE A 1 147 ? 1.053 -9.693 -0.315 1.00 52.31 147 PHE A C 1
ATOM 1161 O O . PHE A 1 147 ? 1.922 -9.410 -1.138 1.00 52.31 147 PHE A O 1
ATOM 1168 N N . VAL A 1 148 ? -0.179 -9.178 -0.402 1.00 51.94 148 VAL A N 1
ATOM 1169 C CA . VAL A 1 148 ? -0.624 -8.313 -1.507 1.00 51.94 148 VAL A CA 1
ATOM 1170 C C . VAL A 1 148 ? 0.103 -6.967 -1.480 1.00 51.94 148 VAL A 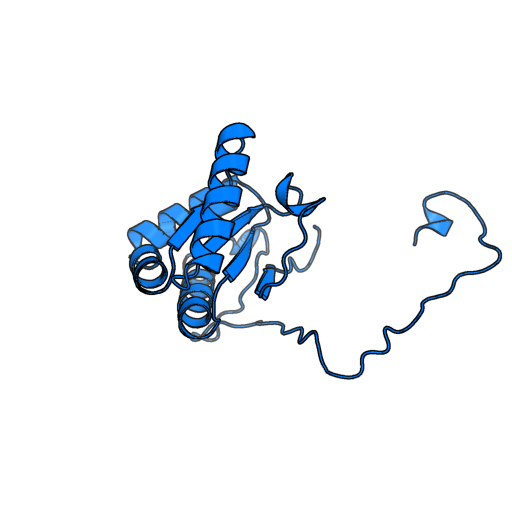C 1
ATOM 1172 O O . VAL A 1 148 ? -0.020 -6.191 -0.529 1.00 51.94 148 VAL A O 1
ATOM 1175 N N . LEU A 1 149 ? 0.817 -6.679 -2.571 1.00 56.94 149 LEU A N 1
ATOM 1176 C CA . LEU A 1 149 ? 1.516 -5.418 -2.798 1.00 56.94 149 LEU A CA 1
ATOM 1177 C C . LEU A 1 149 ? 0.647 -4.462 -3.617 1.00 56.94 149 LEU A C 1
ATOM 1179 O O . LEU A 1 149 ? 0.368 -4.703 -4.794 1.00 56.94 149 LEU A O 1
ATOM 1183 N N . VAL A 1 150 ? 0.265 -3.340 -3.014 1.00 56.47 150 VAL A N 1
ATOM 1184 C CA . VAL A 1 150 ? -0.370 -2.221 -3.712 1.00 56.47 150 VAL A CA 1
ATOM 1185 C C . VAL A 1 150 ? 0.712 -1.193 -4.026 1.00 56.47 150 VAL A C 1
ATOM 1187 O O . VAL A 1 150 ? 1.063 -0.345 -3.208 1.00 56.47 150 VAL A O 1
ATOM 1190 N N . GLY A 1 151 ? 1.286 -1.296 -5.224 1.00 53.62 151 GLY A N 1
ATOM 1191 C CA . GLY A 1 151 ? 2.259 -0.333 -5.733 1.00 53.62 151 GLY A CA 1
ATOM 1192 C C . GLY A 1 151 ? 1.586 0.736 -6.588 1.00 53.62 151 GLY A C 1
ATOM 1193 O O . GLY A 1 151 ? 0.885 0.419 -7.550 1.00 53.62 151 GLY A O 1
ATOM 1194 N N . THR A 1 152 ? 1.829 2.013 -6.291 1.00 46.69 152 THR A N 1
ATOM 1195 C CA . THR A 1 152 ? 1.448 3.090 -7.213 1.00 46.69 152 THR A CA 1
ATOM 1196 C C . THR A 1 152 ? 2.468 3.159 -8.351 1.00 46.69 152 THR A C 1
ATOM 1198 O O . THR A 1 152 ? 3.620 3.547 -8.165 1.00 46.69 152 THR A O 1
ATOM 1201 N N . ARG A 1 153 ? 2.079 2.758 -9.569 1.00 40.25 153 ARG A N 1
ATOM 1202 C CA . ARG A 1 153 ? 2.952 2.913 -10.741 1.00 40.25 153 ARG A CA 1
ATOM 1203 C C . ARG A 1 153 ? 2.920 4.372 -11.191 1.00 40.25 153 ARG A C 1
ATOM 1205 O O . ARG A 1 153 ? 1.958 4.794 -11.830 1.00 40.25 153 ARG A O 1
ATOM 1212 N N . GLN A 1 154 ? 3.984 5.127 -10.919 1.00 41.56 154 GLN A N 1
ATOM 1213 C CA . GLN A 1 154 ? 4.199 6.396 -11.612 1.00 41.56 154 GLN A CA 1
ATOM 1214 C C . GLN A 1 154 ? 4.368 6.124 -13.109 1.00 41.56 154 GLN A C 1
ATOM 1216 O O 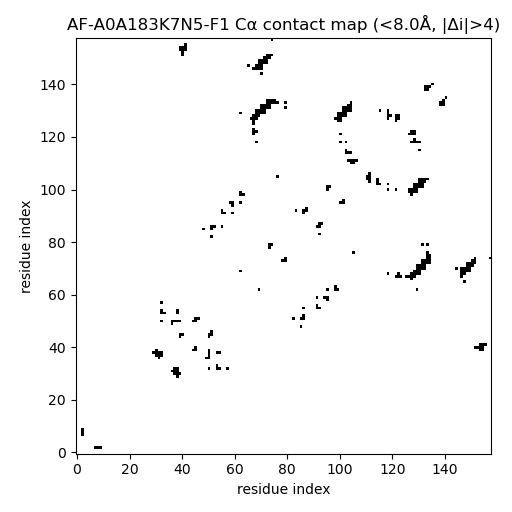. GLN A 1 154 ? 5.284 5.424 -13.550 1.00 41.56 154 GLN A O 1
ATOM 1221 N N . GLN A 1 155 ? 3.472 6.684 -13.917 1.00 33.38 155 GLN A N 1
ATOM 1222 C CA . GLN A 1 155 ? 3.714 6.836 -15.344 1.00 33.38 155 GLN A CA 1
ATOM 1223 C C . GLN A 1 155 ? 4.775 7.932 -15.522 1.00 33.38 155 GLN A C 1
ATOM 1225 O O . GLN A 1 155 ? 4.441 9.106 -15.653 1.00 33.38 155 GLN A O 1
ATOM 1230 N N . GLY A 1 156 ? 6.048 7.529 -15.499 1.00 35.56 156 GLY A N 1
ATOM 1231 C CA . GLY A 1 156 ? 7.186 8.375 -15.863 1.00 35.56 156 GLY A CA 1
ATOM 1232 C C . GLY A 1 156 ? 8.097 8.775 -14.703 1.00 35.56 156 GLY A C 1
ATOM 1233 O O . GLY A 1 156 ? 8.045 9.918 -14.278 1.00 35.56 156 GLY A O 1
ATOM 1234 N N . ILE A 1 157 ? 9.026 7.870 -14.364 1.00 32.12 157 ILE A N 1
ATOM 1235 C CA . ILE A 1 157 ? 10.171 7.991 -13.431 1.00 32.12 157 ILE A CA 1
ATOM 1236 C C . ILE A 1 157 ? 9.875 7.348 -12.053 1.00 32.12 157 ILE A C 1
ATOM 1238 O O . ILE A 1 157 ? 8.773 7.521 -11.535 1.00 32.12 157 ILE A O 1
ATOM 1242 N N . PRO A 1 158 ? 10.806 6.522 -11.521 1.00 40.12 158 PRO A N 1
ATOM 1243 C CA . PRO A 1 158 ? 10.700 5.907 -10.193 1.00 40.12 158 PRO A CA 1
ATOM 1244 C C . PRO A 1 158 ? 10.554 6.921 -9.056 1.00 40.12 158 PRO A C 1
ATOM 1246 O O . PRO A 1 158 ? 11.213 7.983 -9.126 1.00 40.12 158 PRO A O 1
#

Radius of gyration: 17.8 Å; Cα contacts (8 Å, |Δi|>4): 189; chains: 1; bounding box: 46×44×40 Å

Nearest PDB structures (foldseek):
  8gxq-assembly1_HA  TM=9.813E-01  e=1.979E-18  Homo sapiens
  8ebt-assembly1_B  TM=9.783E-01  e=5.082E-17  Homo sapiens
  6nmi-assembly1_B  TM=9.513E-01  e=1.799E-17  Homo sapiens
  8uoq-assembly1_0  TM=9.282E-01  e=1.641E-14  Saccharomyces cerevisiae
  7ml0-assembly1_0  TM=9.471E-01  e=8.068E-13  Saccharomyces cerevisiae

Mean predicted aligned error: 8.11 Å

Foldseek 3Di:
DVCVVVVHDDPDDDDDDDDDPDCLDDDDDDQAAPVRHGQAPDVVCLPPLVNLVRVLVVLLVCLQVFWAEEEEEDADPVSVVVSVVSCVVVVSVVSSVVRAAEAEDDPDPVSNVVSVVVSVVRSVVRSHYYYYYYDPPPCNPDDDDSGHYHYRDHPPDD

Solvent-accessible surface area (backbone atoms only — not comparable to full-atom values): 9588 Å² total; per-residue (Å²): 113,65,47,75,75,69,74,47,85,73,93,75,88,84,84,82,80,86,86,62,101,58,90,89,75,83,90,81,84,78,59,52,35,97,85,68,48,67,52,54,63,42,80,90,44,56,78,37,63,69,40,49,49,39,53,49,50,52,50,37,55,44,46,70,70,53,70,41,45,38,40,37,42,30,86,37,69,70,57,42,52,56,47,51,53,52,30,50,77,68,51,45,49,58,58,32,50,74,49,20,49,78,38,68,62,57,94,48,68,66,61,30,53,51,42,51,55,50,41,53,53,31,28,75,68,68,57,10,20,37,40,42,39,36,62,87,34,79,70,67,76,78,64,88,70,97,52,54,72,48,68,72,76,47,85,80,68,136

Sequence (158 aa):
MYPRILDFHPVNTVSFTMTLARNCVLPMIVSKGNDQVPMTTKFESRQDVAVIRNYGHLLAQLSAVVPDGIVAFFPSYHYLESTFASWYEQHIVEQIQRNKLLFVETQDAEETSLALAAYHRACENGRGAVLLSVVRGRVSEGIDFGFVLVGTRQQGIP

Organism: NCBI:txid6186